Protein AF-A0A7W9NK66-F1 (afdb_monomer_lite)

Structure (mmCIF, N/CA/C/O backbone):
data_AF-A0A7W9NK66-F1
#
_entry.id   AF-A0A7W9NK66-F1
#
loop_
_atom_site.group_PDB
_atom_site.id
_atom_site.type_symbol
_atom_site.label_atom_id
_atom_site.label_alt_id
_atom_site.label_comp_id
_atom_site.label_asym_id
_atom_site.label_entity_id
_atom_site.label_seq_id
_atom_site.pdbx_PDB_ins_code
_atom_site.Cartn_x
_atom_site.Cartn_y
_atom_site.Cartn_z
_atom_site.occupancy
_atom_site.B_iso_or_equiv
_atom_site.auth_seq_id
_atom_site.auth_comp_id
_atom_site.auth_asym_id
_atom_site.auth_atom_id
_atom_site.pdbx_PDB_model_num
ATOM 1 N N . MET A 1 1 ? -3.974 5.505 16.606 1.00 82.12 1 MET A N 1
ATOM 2 C CA . MET A 1 1 ? -3.109 5.622 15.411 1.00 82.12 1 MET A CA 1
ATOM 3 C C . MET A 1 1 ? -3.940 5.256 14.192 1.00 82.12 1 MET A C 1
ATOM 5 O O . MET A 1 1 ? -4.791 4.386 14.335 1.00 82.12 1 MET A O 1
ATOM 9 N N . LYS A 1 2 ? -3.755 5.939 13.054 1.00 92.19 2 LYS A N 1
ATOM 10 C CA . LYS A 1 2 ? -4.677 5.889 11.899 1.00 92.19 2 LYS A CA 1
ATOM 11 C C . LYS A 1 2 ? -4.854 4.488 11.292 1.00 92.19 2 LYS A C 1
ATOM 13 O O . LYS A 1 2 ? -5.899 4.194 10.736 1.00 92.19 2 LYS A O 1
ATOM 18 N N . LEU A 1 3 ? -3.850 3.628 11.439 1.00 97.00 3 LEU A N 1
ATOM 19 C CA . LEU A 1 3 ? -3.806 2.261 10.923 1.00 97.00 3 LEU A CA 1
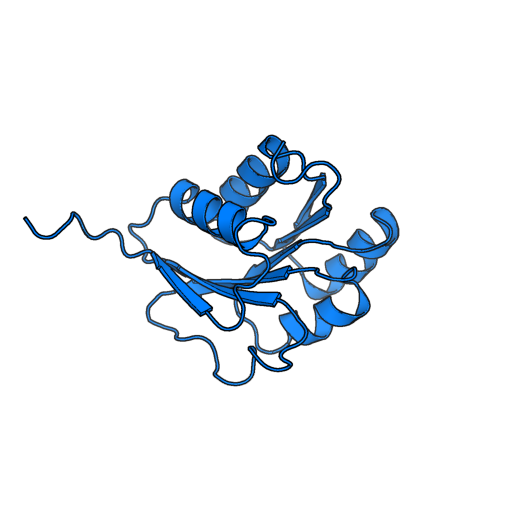ATOM 20 C C . LEU A 1 3 ? -3.586 1.233 12.045 1.00 97.00 3 LEU A C 1
ATOM 22 O O . LEU A 1 3 ? -2.968 0.192 11.832 1.00 97.00 3 LEU A O 1
ATOM 26 N N . ALA A 1 4 ? -4.037 1.530 13.268 1.00 95.94 4 ALA A N 1
ATOM 27 C CA . ALA A 1 4 ? -3.836 0.643 14.411 1.00 95.94 4 ALA A CA 1
ATOM 28 C C . ALA A 1 4 ? -4.381 -0.769 14.129 1.00 95.94 4 ALA A C 1
ATOM 30 O O . ALA A 1 4 ? -5.561 -0.943 13.840 1.00 95.94 4 ALA A O 1
ATOM 31 N N . GLY A 1 5 ? -3.506 -1.774 14.222 1.00 93.94 5 GLY A N 1
ATOM 32 C CA . GLY A 1 5 ? -3.863 -3.180 14.001 1.00 93.94 5 GLY A CA 1
ATOM 33 C C . GLY A 1 5 ? -3.934 -3.604 12.531 1.00 93.94 5 GLY A C 1
ATOM 34 O O . GLY A 1 5 ? -4.072 -4.796 12.268 1.00 93.94 5 GLY A O 1
ATOM 35 N N . LYS A 1 6 ? -3.783 -2.670 11.583 1.00 97.56 6 LYS A N 1
ATOM 36 C CA . LYS A 1 6 ? -3.734 -2.971 10.149 1.00 97.56 6 LYS A CA 1
ATOM 37 C C . LYS A 1 6 ? -2.418 -3.645 9.780 1.00 97.56 6 LYS A C 1
ATOM 39 O O . LYS A 1 6 ? -1.381 -3.430 10.412 1.00 97.56 6 LYS A O 1
ATOM 44 N N . THR A 1 7 ? -2.455 -4.451 8.733 1.00 98.31 7 THR A N 1
ATOM 45 C CA . THR A 1 7 ? -1.295 -5.171 8.198 1.00 98.31 7 THR A CA 1
ATOM 46 C C . THR A 1 7 ? -1.032 -4.740 6.765 1.00 98.31 7 THR A C 1
ATOM 48 O O . THR A 1 7 ? -1.973 -4.567 5.992 1.00 98.31 7 THR A O 1
ATOM 51 N N . ALA A 1 8 ? 0.237 -4.543 6.416 1.00 98.12 8 ALA A N 1
ATOM 52 C CA . ALA A 1 8 ? 0.627 -4.054 5.105 1.00 98.12 8 ALA A CA 1
ATOM 53 C C . ALA A 1 8 ? 1.787 -4.854 4.512 1.00 98.12 8 ALA A C 1
ATOM 55 O O . ALA A 1 8 ? 2.755 -5.162 5.214 1.00 98.12 8 ALA A O 1
ATOM 56 N N . LEU A 1 9 ? 1.707 -5.105 3.208 1.00 98.00 9 LEU A N 1
ATOM 57 C CA . LEU A 1 9 ? 2.828 -5.548 2.386 1.00 98.00 9 LEU A CA 1
ATOM 58 C C . LEU A 1 9 ? 3.215 -4.423 1.422 1.00 98.00 9 LEU A C 1
ATOM 60 O O . LEU A 1 9 ? 2.360 -3.876 0.727 1.00 98.00 9 LEU A O 1
ATOM 64 N N . VAL A 1 10 ? 4.494 -4.061 1.406 1.00 97.56 10 VAL A N 1
ATOM 65 C CA . VAL A 1 10 ? 5.043 -2.950 0.618 1.00 97.56 10 VAL A CA 1
ATOM 66 C C . VAL A 1 10 ? 6.117 -3.506 -0.314 1.00 97.56 10 VAL A C 1
ATOM 68 O O . VAL A 1 10 ? 7.194 -3.891 0.137 1.00 97.56 10 VAL A O 1
ATOM 71 N N . ALA A 1 11 ? 5.835 -3.557 -1.611 1.00 94.00 11 ALA A N 1
ATOM 72 C CA . ALA A 1 11 ? 6.818 -3.967 -2.605 1.00 94.00 11 ALA A CA 1
ATOM 73 C C . ALA A 1 11 ? 7.851 -2.862 -2.862 1.00 94.00 11 ALA A C 1
ATOM 75 O O . ALA A 1 11 ? 7.568 -1.666 -2.704 1.00 94.00 11 ALA A O 1
ATOM 76 N N . GLU A 1 12 ? 9.046 -3.271 -3.278 1.00 88.00 12 GLU A N 1
ATOM 77 C CA . GLU A 1 12 ? 10.151 -2.378 -3.585 1.00 88.00 12 GLU A CA 1
ATOM 78 C C . GLU A 1 12 ? 9.759 -1.355 -4.662 1.00 88.00 12 GLU A C 1
ATOM 80 O O . GLU A 1 12 ? 9.143 -1.650 -5.685 1.00 88.00 12 GLU A O 1
ATOM 85 N N . SER A 1 13 ? 10.107 -0.104 -4.390 1.00 81.50 13 SER A N 1
ATOM 86 C CA . SER A 1 13 ? 9.994 1.037 -5.289 1.00 81.50 13 SER A CA 1
ATOM 87 C C . SER A 1 13 ? 10.866 2.164 -4.736 1.00 81.50 13 SER A C 1
ATOM 89 O O . SER A 1 13 ? 11.288 2.116 -3.577 1.00 81.50 13 SER A O 1
ATOM 91 N N . GLY A 1 14 ? 11.059 3.236 -5.511 1.00 83.75 14 GLY A N 1
ATOM 92 C CA . GLY A 1 14 ? 11.765 4.434 -5.037 1.00 83.75 14 GLY A CA 1
ATOM 93 C C . GLY A 1 14 ? 11.163 5.076 -3.773 1.00 83.75 14 GLY A C 1
ATOM 94 O O . GLY A 1 14 ? 11.867 5.799 -3.076 1.00 83.75 14 GLY A O 1
ATOM 95 N N . SER A 1 15 ? 9.901 4.770 -3.439 1.00 90.81 15 SER A N 1
ATOM 96 C CA . SER A 1 15 ? 9.181 5.330 -2.284 1.00 90.81 15 SER A CA 1
ATOM 97 C C . SER A 1 15 ? 8.870 4.300 -1.189 1.00 90.81 15 SER A C 1
ATOM 99 O O . SER A 1 15 ? 8.342 4.661 -0.137 1.00 90.81 15 SER A O 1
ATOM 101 N N . ALA A 1 16 ? 9.212 3.021 -1.389 1.00 93.62 16 ALA A N 1
ATOM 102 C CA . ALA A 1 16 ? 8.815 1.924 -0.500 1.00 93.62 16 ALA A CA 1
ATOM 103 C C . ALA A 1 16 ? 9.288 2.113 0.950 1.00 93.62 16 ALA A C 1
ATOM 105 O O . ALA A 1 16 ? 8.532 1.868 1.889 1.00 93.62 16 ALA A O 1
ATOM 106 N N . ALA A 1 17 ? 10.520 2.589 1.154 1.00 96.19 17 ALA A N 1
ATOM 107 C CA . ALA A 1 17 ? 11.064 2.812 2.494 1.00 96.19 17 ALA A CA 1
ATOM 108 C C . ALA A 1 17 ? 10.303 3.908 3.265 1.00 96.19 17 ALA A C 1
ATOM 110 O O . ALA A 1 17 ? 10.015 3.740 4.457 1.00 96.19 17 ALA A O 1
ATOM 111 N N . ALA A 1 18 ? 9.942 5.001 2.585 1.00 97.25 18 ALA A N 1
ATOM 112 C CA . ALA A 1 18 ? 9.160 6.093 3.162 1.00 97.25 18 ALA A CA 1
ATOM 113 C C . ALA A 1 18 ? 7.738 5.622 3.491 1.00 97.25 18 ALA A C 1
ATOM 115 O O . ALA A 1 18 ? 7.298 5.742 4.636 1.00 97.25 18 ALA A O 1
ATOM 116 N N . VAL A 1 19 ? 7.075 4.960 2.534 1.00 98.12 19 VAL A N 1
ATOM 117 C CA . VAL A 1 19 ? 5.747 4.351 2.716 1.00 98.12 19 VAL A CA 1
ATOM 118 C C . VAL A 1 19 ? 5.746 3.410 3.919 1.00 98.12 19 VAL A C 1
ATOM 120 O O . VAL A 1 19 ? 4.955 3.580 4.845 1.00 98.12 19 VAL A O 1
ATOM 123 N N . ALA A 1 20 ? 6.674 2.453 3.974 1.00 98.25 20 ALA A N 1
ATOM 124 C CA . ALA A 1 20 ? 6.736 1.501 5.075 1.00 98.25 20 ALA A CA 1
ATOM 125 C C . ALA A 1 20 ? 6.977 2.189 6.428 1.00 98.25 20 ALA A C 1
ATOM 127 O O . ALA A 1 20 ? 6.416 1.776 7.444 1.00 98.25 20 ALA A O 1
ATOM 128 N N . THR A 1 21 ? 7.786 3.251 6.460 1.00 98.38 21 THR A N 1
ATOM 129 C CA . THR A 1 21 ? 8.036 4.037 7.677 1.00 98.38 21 THR A CA 1
ATOM 130 C C . THR A 1 21 ? 6.778 4.755 8.154 1.00 98.38 21 THR A C 1
ATOM 132 O O . THR A 1 21 ? 6.430 4.652 9.334 1.00 98.38 21 THR A O 1
ATOM 135 N N . VAL A 1 22 ? 6.075 5.447 7.256 1.00 98.56 22 VAL A N 1
ATOM 136 C CA . VAL A 1 22 ? 4.841 6.179 7.576 1.00 98.56 22 VAL A CA 1
ATOM 137 C C . VAL A 1 22 ? 3.739 5.223 8.030 1.00 98.56 22 VAL A C 1
ATOM 139 O O . VAL A 1 22 ? 3.142 5.444 9.084 1.00 98.56 22 VAL A O 1
ATOM 142 N N . LEU A 1 23 ? 3.526 4.107 7.326 1.00 98.50 23 LEU A N 1
ATOM 143 C CA . LEU A 1 23 ? 2.521 3.110 7.709 1.00 98.50 23 LEU A CA 1
ATOM 144 C C . LEU A 1 23 ? 2.812 2.505 9.097 1.00 98.50 23 LEU A C 1
ATOM 146 O O . LEU A 1 23 ? 1.899 2.386 9.919 1.00 98.50 23 LEU A O 1
ATOM 150 N N . ARG A 1 24 ? 4.081 2.196 9.411 1.00 98.38 24 ARG A N 1
ATOM 151 C CA . ARG A 1 24 ? 4.483 1.726 10.755 1.00 98.38 24 ARG A CA 1
ATOM 152 C C . ARG A 1 24 ? 4.218 2.774 11.831 1.00 98.38 24 ARG A C 1
ATOM 154 O O . ARG A 1 24 ? 3.651 2.447 12.872 1.00 98.38 24 ARG A O 1
ATOM 161 N N . ARG A 1 25 ? 4.583 4.039 11.586 1.00 98.19 25 ARG A N 1
ATOM 162 C CA . ARG A 1 25 ? 4.300 5.157 12.509 1.00 98.19 25 ARG A CA 1
ATOM 163 C C . ARG A 1 25 ? 2.800 5.354 12.724 1.00 98.19 25 ARG A C 1
ATOM 165 O O . ARG A 1 25 ? 2.376 5.648 13.838 1.00 98.19 25 ARG A O 1
ATOM 172 N N . ALA A 1 26 ? 1.997 5.116 11.690 1.00 98.12 26 ALA A N 1
ATOM 173 C CA . ALA A 1 26 ? 0.542 5.125 11.758 1.00 98.12 26 ALA A CA 1
ATOM 174 C C . ALA A 1 26 ? -0.060 3.872 12.428 1.00 98.12 26 ALA A C 1
ATOM 176 O O . ALA A 1 26 ? -1.283 3.784 12.543 1.00 98.12 26 ALA A O 1
ATOM 177 N N . GLY A 1 27 ? 0.756 2.941 12.932 1.00 98.00 27 GLY A N 1
ATOM 178 C CA . GLY A 1 27 ? 0.324 1.796 13.737 1.00 98.00 27 GLY A CA 1
ATOM 179 C C . GLY A 1 27 ? 0.093 0.497 12.964 1.00 98.00 27 GLY A C 1
ATOM 180 O O . GLY A 1 27 ? -0.392 -0.464 13.567 1.00 98.00 27 GLY A O 1
ATOM 181 N N . ALA A 1 28 ? 0.438 0.452 11.673 1.00 98.31 28 ALA A N 1
ATOM 182 C CA . ALA A 1 28 ? 0.362 -0.770 10.884 1.00 98.31 28 ALA A CA 1
ATOM 183 C C . ALA A 1 28 ? 1.560 -1.697 11.155 1.00 98.31 28 ALA A C 1
ATOM 185 O O . ALA A 1 28 ? 2.690 -1.257 11.384 1.00 98.31 28 ALA A O 1
ATOM 186 N N . ARG A 1 29 ? 1.332 -3.006 11.058 1.00 98.38 29 ARG A N 1
ATOM 187 C CA . ARG A 1 29 ? 2.391 -4.020 10.953 1.00 98.38 29 ARG A CA 1
ATOM 188 C C . ARG A 1 29 ? 2.786 -4.131 9.485 1.00 98.38 29 ARG A C 1
ATOM 190 O O . ARG A 1 29 ? 1.937 -4.455 8.665 1.00 98.38 29 ARG A O 1
ATOM 197 N N . VAL A 1 30 ? 4.045 -3.848 9.155 1.00 98.38 30 VAL A N 1
ATOM 198 C CA . VAL A 1 30 ? 4.476 -3.694 7.756 1.00 98.38 30 VAL A CA 1
ATOM 199 C C . VAL A 1 30 ? 5.642 -4.607 7.416 1.00 98.38 30 VAL A C 1
ATOM 201 O O . VAL A 1 30 ? 6.692 -4.537 8.066 1.00 98.38 30 VAL A O 1
ATOM 204 N N . GLU A 1 31 ? 5.477 -5.365 6.339 1.00 97.56 31 GLU A N 1
ATOM 205 C CA . GLU A 1 31 ? 6.529 -6.119 5.660 1.00 97.56 31 GLU A CA 1
ATOM 206 C C . GLU A 1 31 ? 6.888 -5.483 4.323 1.00 97.56 31 GLU A C 1
ATOM 208 O O . GLU A 1 31 ? 6.049 -4.875 3.661 1.00 97.56 31 GLU A O 1
ATOM 213 N N . THR A 1 32 ? 8.158 -5.606 3.952 1.00 96.69 32 THR A N 1
ATOM 214 C CA . THR A 1 32 ? 8.701 -5.108 2.688 1.00 96.69 32 THR A CA 1
ATOM 215 C C . THR A 1 32 ? 9.257 -6.269 1.882 1.00 96.69 32 THR A C 1
ATOM 217 O O . THR A 1 32 ? 9.856 -7.164 2.476 1.00 96.69 32 THR A O 1
ATOM 220 N N . THR A 1 33 ? 9.094 -6.238 0.564 1.00 95.25 33 THR A N 1
ATOM 221 C CA . THR A 1 33 ? 9.540 -7.308 -0.338 1.00 95.25 33 THR A CA 1
ATOM 222 C C . THR A 1 33 ? 10.067 -6.741 -1.654 1.00 95.25 33 THR A C 1
ATOM 224 O O . THR A 1 33 ? 9.594 -5.698 -2.097 1.00 95.25 33 THR A O 1
ATOM 227 N N . ASP A 1 34 ? 11.018 -7.420 -2.279 1.00 91.62 34 ASP A N 1
ATOM 228 C CA . ASP A 1 34 ? 11.441 -7.226 -3.672 1.00 91.62 34 ASP A CA 1
ATOM 229 C C . ASP A 1 34 ? 10.663 -8.134 -4.646 1.00 91.62 34 ASP A C 1
ATOM 231 O O . ASP A 1 34 ? 10.463 -7.771 -5.803 1.00 91.62 34 ASP A O 1
ATOM 23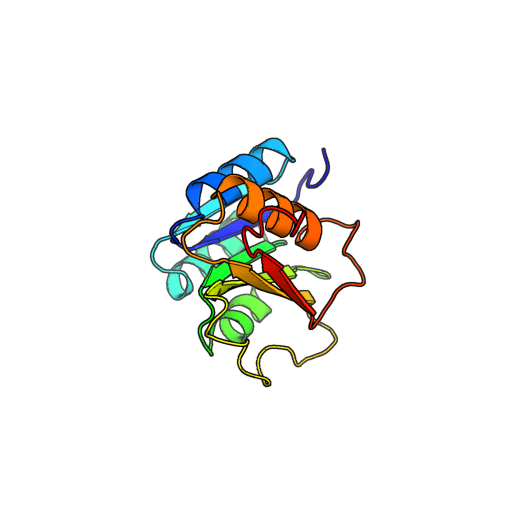5 N N . ASP A 1 35 ? 10.135 -9.261 -4.163 1.00 90.62 35 ASP A N 1
ATOM 236 C CA . ASP A 1 35 ? 9.247 -10.167 -4.897 1.00 90.62 35 ASP A CA 1
ATOM 237 C C . ASP A 1 35 ? 7.828 -10.132 -4.309 1.00 90.62 35 ASP A C 1
ATOM 239 O O . ASP A 1 35 ? 7.537 -10.708 -3.254 1.00 90.62 35 ASP A O 1
ATOM 243 N N . ILE A 1 36 ? 6.924 -9.406 -4.971 1.00 90.00 36 ILE A N 1
ATOM 244 C CA . ILE A 1 36 ? 5.544 -9.250 -4.498 1.00 90.00 36 ILE A CA 1
ATOM 245 C C . ILE A 1 36 ? 4.723 -10.532 -4.657 1.00 90.00 36 ILE A C 1
ATOM 247 O O . ILE A 1 36 ? 3.884 -10.819 -3.805 1.00 90.00 36 ILE A O 1
ATOM 251 N N . GLU A 1 37 ? 4.958 -11.312 -5.713 1.00 85.88 37 GLU A N 1
ATOM 252 C CA . GLU A 1 37 ? 4.141 -12.489 -6.015 1.00 85.88 37 GLU A CA 1
ATOM 253 C C . GLU A 1 37 ? 4.380 -13.589 -4.981 1.00 85.88 37 GLU A C 1
ATOM 255 O O . GLU A 1 37 ? 3.420 -14.140 -4.437 1.00 85.88 37 GLU A O 1
ATOM 260 N N . ALA A 1 38 ? 5.645 -13.847 -4.638 1.00 87.75 38 ALA A N 1
ATOM 261 C CA . ALA A 1 38 ? 5.991 -14.806 -3.592 1.00 87.75 38 ALA A CA 1
ATOM 262 C C . ALA A 1 38 ? 5.561 -14.321 -2.194 1.00 87.75 38 ALA A C 1
ATOM 264 O O . ALA A 1 38 ? 5.023 -15.090 -1.391 1.00 87.75 38 ALA A O 1
ATOM 265 N N . ALA A 1 39 ? 5.750 -13.031 -1.897 1.00 94.88 39 ALA A N 1
ATOM 266 C CA . ALA A 1 39 ? 5.552 -12.509 -0.547 1.00 94.88 39 ALA A CA 1
ATOM 267 C C . ALA A 1 39 ? 4.083 -12.382 -0.123 1.00 94.88 39 ALA A C 1
ATOM 269 O O . ALA A 1 39 ? 3.802 -12.413 1.076 1.00 94.88 39 ALA A O 1
ATOM 270 N N . LEU A 1 40 ? 3.137 -12.246 -1.059 1.00 95.50 40 LEU A N 1
ATOM 271 C CA . LEU A 1 40 ? 1.713 -12.086 -0.737 1.00 95.50 40 LEU A CA 1
ATOM 272 C C . LEU A 1 40 ? 1.181 -13.231 0.133 1.00 95.50 40 LEU A C 1
ATOM 274 O O . LEU A 1 40 ? 0.596 -12.984 1.191 1.00 95.50 40 LEU A O 1
ATOM 278 N N . ALA A 1 41 ? 1.424 -14.476 -0.279 1.00 95.62 41 ALA A N 1
ATOM 279 C CA . ALA A 1 41 ? 0.954 -15.651 0.447 1.00 95.62 41 ALA A CA 1
ATOM 280 C C . ALA A 1 41 ? 1.648 -15.799 1.811 1.00 95.62 41 ALA A C 1
ATOM 282 O O . ALA A 1 41 ? 0.996 -16.101 2.815 1.00 95.62 41 ALA A O 1
ATOM 283 N N . GLU A 1 42 ? 2.956 -15.548 1.872 1.00 96.62 42 GLU A N 1
ATOM 284 C CA . GLU A 1 42 ? 3.737 -15.670 3.105 1.00 96.62 42 GLU A CA 1
ATOM 285 C C . GLU A 1 42 ? 3.362 -14.611 4.144 1.00 96.62 42 GLU A C 1
ATOM 287 O O . GLU A 1 42 ? 3.143 -14.935 5.317 1.00 96.62 42 GLU A O 1
ATOM 292 N N . ALA A 1 43 ? 3.253 -13.351 3.718 1.00 97.19 43 ALA A N 1
ATOM 293 C CA . ALA A 1 43 ? 2.842 -12.246 4.573 1.00 97.19 43 ALA A CA 1
ATOM 294 C C . ALA A 1 43 ? 1.413 -12.472 5.076 1.00 97.19 43 ALA A C 1
ATOM 296 O O . ALA A 1 43 ? 1.144 -12.340 6.270 1.00 97.19 43 ALA A O 1
ATOM 297 N N . ALA A 1 44 ? 0.500 -12.900 4.198 1.00 96.88 44 ALA A N 1
ATOM 298 C CA . ALA A 1 44 ? -0.868 -13.220 4.583 1.00 96.88 44 ALA A CA 1
ATOM 299 C C . ALA A 1 44 ? -0.937 -14.368 5.595 1.00 96.88 44 ALA A C 1
ATOM 301 O O . ALA A 1 44 ? -1.678 -14.260 6.571 1.00 96.88 44 ALA A O 1
ATOM 302 N N . ALA A 1 45 ? -0.141 -15.428 5.432 1.00 96.56 45 ALA A N 1
ATOM 303 C CA . ALA A 1 45 ? -0.067 -16.517 6.405 1.00 96.56 45 ALA A CA 1
ATOM 304 C C . ALA A 1 45 ? 0.441 -16.031 7.774 1.00 96.56 45 ALA A C 1
ATOM 306 O O . ALA A 1 45 ? -0.090 -16.418 8.816 1.00 96.56 45 ALA A O 1
ATOM 307 N N . ARG A 1 46 ? 1.431 -15.134 7.784 1.00 96.69 46 ARG A N 1
ATOM 308 C CA . ARG A 1 46 ? 2.025 -14.575 9.010 1.00 96.69 46 ARG A CA 1
ATOM 309 C C . ARG A 1 46 ? 1.119 -13.571 9.716 1.00 96.69 46 ARG A C 1
ATOM 311 O O . ARG A 1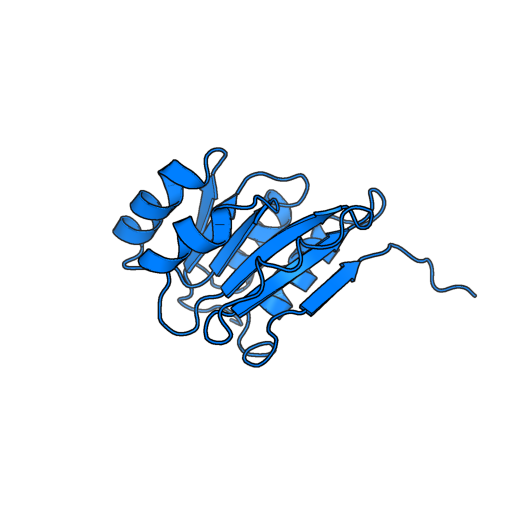 46 ? 1.131 -13.454 10.944 1.00 96.69 46 ARG A O 1
ATOM 318 N N . PHE A 1 47 ? 0.350 -12.822 8.939 1.00 97.62 47 PHE A N 1
ATOM 319 C CA . PHE A 1 47 ? -0.546 -11.786 9.428 1.00 97.62 47 PHE A CA 1
ATOM 320 C C . PHE A 1 47 ? -1.974 -12.269 9.660 1.00 97.62 47 PHE A C 1
ATOM 322 O O . PHE A 1 47 ? -2.705 -11.586 10.375 1.00 97.62 47 PHE A O 1
ATOM 329 N N . GLY A 1 48 ? -2.361 -13.427 9.122 1.00 96.44 48 GLY A N 1
ATOM 330 C CA . GLY A 1 48 ? -3.744 -13.906 9.094 1.00 96.44 48 GLY A CA 1
ATOM 331 C C . GLY A 1 48 ? -4.619 -13.117 8.111 1.00 96.44 48 GLY A C 1
ATOM 332 O O . GLY A 1 48 ? -5.775 -12.836 8.427 1.00 96.44 48 GLY A O 1
ATOM 333 N N . GLY A 1 49 ? -4.040 -12.667 6.995 1.00 96.62 49 GLY A N 1
ATOM 334 C CA . GLY A 1 49 ? -4.635 -11.765 6.001 1.00 96.62 49 GLY A CA 1
ATOM 335 C C . GLY A 1 49 ? -3.972 -10.383 5.951 1.00 96.62 49 GLY A C 1
ATOM 336 O O . GLY A 1 49 ? -3.309 -9.970 6.906 1.00 96.62 49 GLY A O 1
ATOM 337 N N . LEU A 1 50 ? -4.161 -9.680 4.835 1.00 97.56 50 LEU A N 1
ATOM 338 C CA . LEU A 1 50 ? -3.602 -8.356 4.549 1.00 97.56 50 LEU A CA 1
ATOM 339 C C . LEU A 1 50 ? -4.692 -7.283 4.541 1.00 97.56 50 LEU A C 1
ATOM 341 O O . LEU A 1 50 ? -5.775 -7.503 4.010 1.00 97.56 50 LEU A O 1
ATOM 345 N N . ASP A 1 51 ? -4.408 -6.105 5.095 1.00 96.56 51 ASP A N 1
ATOM 346 C CA . ASP A 1 51 ? -5.298 -4.943 4.966 1.00 96.56 51 ASP A CA 1
ATOM 347 C C . ASP A 1 51 ? -4.847 -3.999 3.847 1.00 96.56 51 ASP A C 1
ATOM 349 O O . ASP A 1 51 ? -5.672 -3.315 3.251 1.00 96.56 51 ASP A O 1
ATOM 353 N N . ILE A 1 52 ? -3.540 -3.919 3.593 1.00 97.12 52 ILE A N 1
ATOM 354 C CA . ILE A 1 52 ? -2.936 -2.965 2.662 1.00 97.12 52 ILE A CA 1
ATOM 355 C C . ILE A 1 52 ? -1.895 -3.696 1.811 1.00 97.12 52 ILE A C 1
ATOM 357 O O . ILE A 1 52 ? -1.019 -4.384 2.336 1.00 97.12 52 ILE A O 1
ATOM 361 N N . VAL A 1 53 ? -1.945 -3.503 0.498 1.00 96.25 53 VAL A N 1
ATOM 362 C CA . VAL A 1 53 ? -0.876 -3.894 -0.426 1.00 96.25 53 VAL A CA 1
ATOM 363 C C . VAL A 1 53 ? -0.450 -2.656 -1.197 1.00 96.25 53 VAL A C 1
ATOM 365 O O . VAL A 1 53 ? -1.253 -2.079 -1.922 1.00 96.25 53 VAL A O 1
ATOM 368 N N . PHE A 1 54 ? 0.805 -2.244 -1.041 1.00 96.00 54 PHE A N 1
ATOM 369 C CA . PHE A 1 54 ? 1.418 -1.190 -1.844 1.00 96.00 54 PHE A CA 1
ATOM 370 C C . PHE A 1 54 ? 2.415 -1.816 -2.809 1.00 96.00 54 PHE A C 1
ATOM 372 O O . PHE A 1 54 ? 3.336 -2.504 -2.368 1.00 96.00 54 PHE A O 1
ATOM 379 N N . ALA A 1 55 ? 2.248 -1.593 -4.110 1.00 92.25 55 ALA A N 1
ATOM 380 C CA . ALA A 1 55 ? 3.103 -2.223 -5.107 1.00 92.25 55 ALA A CA 1
ATOM 381 C C . ALA A 1 55 ? 3.153 -1.444 -6.428 1.00 92.25 55 ALA A C 1
ATOM 383 O O . ALA A 1 55 ? 2.215 -0.711 -6.740 1.00 92.25 55 ALA A O 1
ATOM 384 N N . PRO A 1 56 ? 4.206 -1.621 -7.243 1.00 86.62 56 PRO A N 1
ATOM 385 C CA . PRO A 1 56 ? 4.222 -1.118 -8.608 1.00 86.62 56 PRO A CA 1
ATOM 386 C C . PRO A 1 56 ? 3.008 -1.597 -9.424 1.00 86.62 56 PRO A C 1
ATOM 388 O O . PRO A 1 56 ? 2.524 -2.721 -9.245 1.00 86.62 56 PRO A O 1
ATOM 391 N N . ALA A 1 57 ? 2.523 -0.758 -10.345 1.00 74.50 57 ALA A N 1
ATOM 392 C CA . ALA A 1 57 ? 1.466 -1.132 -11.286 1.00 74.50 57 ALA A CA 1
ATOM 393 C C . ALA A 1 57 ? 1.942 -2.217 -12.262 1.00 74.50 57 ALA A C 1
ATOM 395 O O . ALA A 1 57 ? 2.536 -1.943 -13.307 1.00 74.50 57 ALA A O 1
ATOM 396 N N . HIS A 1 58 ? 1.614 -3.464 -11.942 1.00 73.31 58 HIS A N 1
ATOM 397 C CA . HIS A 1 58 ? 1.685 -4.589 -12.864 1.00 73.31 58 HIS A CA 1
ATOM 398 C C . HIS A 1 58 ? 0.284 -5.162 -13.078 1.00 73.31 58 HIS A C 1
ATOM 400 O O . HIS A 1 58 ? -0.549 -5.155 -12.172 1.00 73.31 58 HIS A O 1
ATOM 406 N N . ALA A 1 59 ? 0.021 -5.676 -14.282 1.00 60.28 59 ALA A N 1
ATOM 407 C CA . ALA A 1 59 ? -1.306 -6.146 -14.692 1.00 60.28 59 ALA A CA 1
ATOM 408 C C . ALA A 1 59 ? -1.880 -7.281 -13.816 1.00 60.28 59 ALA A C 1
ATOM 410 O O . ALA A 1 59 ? -3.083 -7.518 -13.846 1.00 60.28 59 ALA A O 1
ATOM 411 N N . HIS A 1 60 ? -1.050 -7.972 -13.028 1.00 75.5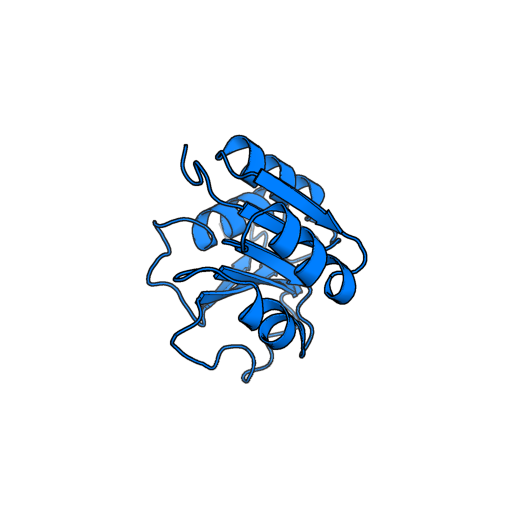0 60 HIS A N 1
ATOM 412 C CA . HIS A 1 60 ? -1.464 -9.143 -12.251 1.00 75.50 60 HIS A CA 1
ATOM 413 C C . HIS A 1 60 ? -1.471 -8.924 -10.730 1.00 75.50 60 HIS A C 1
ATOM 415 O O . HIS A 1 60 ? -2.051 -9.741 -10.017 1.00 75.50 60 HIS A O 1
ATOM 421 N N . THR A 1 61 ? -0.914 -7.818 -10.214 1.00 82.94 61 THR A N 1
ATOM 422 C CA . THR A 1 61 ? -0.755 -7.599 -8.762 1.00 82.94 61 THR A CA 1
ATOM 423 C C . THR A 1 61 ? -2.088 -7.612 -8.016 1.00 82.94 61 THR A C 1
ATOM 425 O O . THR A 1 61 ? -2.202 -8.217 -6.955 1.00 82.94 61 THR A O 1
ATOM 428 N N . VAL A 1 62 ? -3.117 -6.973 -8.581 1.00 84.50 62 VAL A N 1
ATOM 429 C CA . VAL A 1 62 ? -4.455 -6.907 -7.971 1.00 84.50 62 VAL A CA 1
ATOM 430 C C . VAL A 1 62 ? -5.053 -8.308 -7.835 1.00 84.50 62 VAL A C 1
ATOM 432 O O . VAL A 1 62 ? -5.494 -8.694 -6.755 1.00 84.50 62 VAL A O 1
ATOM 435 N N . HIS A 1 63 ? -5.009 -9.097 -8.910 1.00 84.75 63 HIS A N 1
ATOM 436 C CA . HIS A 1 63 ? -5.521 -10.466 -8.912 1.00 84.75 63 HIS A CA 1
ATOM 437 C C . HIS A 1 63 ? -4.742 -11.392 -7.976 1.00 84.75 63 HIS A C 1
ATOM 439 O O . HIS A 1 63 ? -5.357 -12.224 -7.315 1.00 84.75 63 HIS A O 1
ATOM 445 N N . ALA A 1 64 ? -3.421 -11.231 -7.889 1.00 88.88 64 ALA A N 1
ATOM 446 C CA . ALA A 1 64 ? -2.590 -12.000 -6.969 1.00 88.88 64 ALA A CA 1
ATOM 447 C C . ALA A 1 64 ? -2.866 -11.640 -5.501 1.00 88.88 64 ALA A C 1
ATOM 449 O O . ALA A 1 64 ? -2.863 -12.516 -4.644 1.00 88.88 64 ALA A O 1
ATOM 450 N N . ALA A 1 65 ? -3.135 -10.367 -5.196 1.00 90.81 65 ALA A N 1
ATOM 451 C CA . ALA A 1 65 ? -3.398 -9.917 -3.831 1.00 90.81 65 ALA A CA 1
ATOM 452 C C . ALA A 1 65 ? -4.789 -10.316 -3.317 1.00 90.81 65 ALA A C 1
ATOM 454 O O . ALA A 1 65 ? -4.958 -10.562 -2.123 1.00 90.81 65 ALA A O 1
ATOM 455 N N . LEU A 1 66 ? -5.778 -10.396 -4.210 1.00 89.56 66 LEU A N 1
ATOM 456 C CA . LEU A 1 66 ? -7.187 -10.624 -3.883 1.00 89.56 66 LEU A CA 1
ATOM 457 C C . LEU A 1 66 ? -7.462 -11.765 -2.883 1.00 89.56 66 LEU A C 1
ATOM 459 O O . LEU A 1 66 ? -8.166 -11.517 -1.906 1.00 89.56 66 LEU A O 1
ATOM 463 N N . PRO A 1 67 ? -6.912 -12.984 -3.049 1.00 92.62 67 PRO A N 1
ATOM 464 C CA . PRO A 1 67 ? -7.170 -14.101 -2.132 1.00 92.62 67 PRO A CA 1
ATOM 465 C C . PRO A 1 67 ? -6.621 -13.893 -0.715 1.00 92.62 67 PRO A C 1
ATOM 467 O O . PRO A 1 67 ? -6.942 -14.655 0.195 1.00 92.62 67 PRO A O 1
ATOM 470 N N . HIS A 1 68 ? -5.747 -12.905 -0.541 1.00 95.12 68 HIS A N 1
ATOM 471 C CA . HIS A 1 68 ? -4.986 -12.666 0.680 1.00 95.12 68 HIS A CA 1
ATOM 472 C C . HIS A 1 68 ? -5.471 -11.440 1.457 1.00 95.12 68 HIS A C 1
ATOM 474 O O . HIS A 1 68 ? -5.052 -11.231 2.600 1.00 95.12 68 HIS A O 1
ATOM 480 N N . LEU A 1 69 ? -6.341 -10.630 0.853 1.00 94.00 69 LEU A N 1
ATOM 481 C CA . LEU A 1 69 ? -6.888 -9.433 1.471 1.00 94.00 69 LEU A CA 1
ATOM 482 C C . LEU A 1 69 ? -8.025 -9.779 2.431 1.00 94.00 69 LEU A C 1
ATOM 484 O O . LEU A 1 69 ? -8.854 -10.649 2.175 1.00 94.00 69 LEU A O 1
ATOM 488 N N . ARG A 1 70 ? -8.063 -9.057 3.547 1.00 93.62 70 ARG A N 1
ATOM 489 C CA . ARG A 1 70 ? -9.229 -8.998 4.425 1.00 93.62 70 ARG A CA 1
ATOM 490 C C . ARG A 1 70 ? -10.344 -8.200 3.764 1.00 93.62 70 ARG A C 1
ATOM 492 O O . ARG A 1 70 ? -10.100 -7.388 2.869 1.00 93.62 70 ARG A O 1
ATOM 499 N N . ASP A 1 71 ? -11.550 -8.356 4.297 1.00 87.44 71 ASP A N 1
ATOM 500 C CA . ASP A 1 71 ? -12.668 -7.473 3.982 1.00 87.44 71 ASP A CA 1
ATOM 501 C C . ASP A 1 71 ? -12.247 -6.004 4.138 1.00 87.44 71 ASP A C 1
ATOM 503 O O . ASP A 1 71 ? -11.633 -5.613 5.136 1.00 87.44 71 ASP A O 1
ATOM 507 N N . ASN A 1 72 ? -12.587 -5.186 3.140 1.00 83.81 72 ASN A N 1
ATOM 508 C CA . ASN A 1 72 ? -12.200 -3.774 3.026 1.00 83.81 72 ASN A CA 1
ATOM 509 C C . ASN A 1 72 ? -10.692 -3.506 2.872 1.00 83.81 72 ASN A C 1
ATOM 511 O O . ASN A 1 72 ? -10.252 -2.365 3.062 1.00 83.81 72 ASN A O 1
ATOM 515 N N . GLY A 1 73 ? -9.907 -4.529 2.527 1.00 90.94 73 GLY A N 1
ATOM 516 C CA . GLY A 1 73 ? -8.508 -4.369 2.165 1.00 90.94 73 GLY A CA 1
ATOM 517 C C . GLY A 1 73 ? -8.325 -3.444 0.958 1.00 90.94 73 GLY A C 1
ATOM 518 O O . GLY A 1 73 ? -9.200 -3.341 0.093 1.00 90.94 73 GLY A O 1
ATOM 519 N N . ALA A 1 74 ? -7.182 -2.764 0.912 1.00 92.62 74 ALA A N 1
ATOM 520 C CA . ALA A 1 74 ? -6.834 -1.819 -0.139 1.00 92.62 74 ALA A CA 1
ATOM 521 C C . ALA A 1 74 ? -5.580 -2.264 -0.899 1.00 92.62 74 ALA A C 1
ATOM 523 O O . ALA A 1 74 ? -4.567 -2.625 -0.296 1.00 92.62 74 ALA A O 1
ATOM 524 N N . VAL A 1 75 ? -5.635 -2.176 -2.227 1.00 92.88 75 VAL A N 1
ATOM 525 C CA . VAL A 1 75 ? -4.463 -2.268 -3.101 1.00 92.88 75 VAL A CA 1
ATOM 526 C C . VAL A 1 75 ? -4.160 -0.869 -3.616 1.00 92.88 75 VAL A C 1
ATOM 528 O O . VAL A 1 75 ? -4.982 -0.245 -4.283 1.00 92.88 75 VAL A O 1
ATOM 531 N N . ILE A 1 76 ? -2.977 -0.363 -3.296 1.00 93.69 76 ILE A N 1
ATOM 532 C CA . ILE A 1 76 ? -2.506 0.949 -3.728 1.00 93.69 76 ILE A CA 1
ATOM 533 C C . ILE A 1 76 ? -1.365 0.707 -4.699 1.00 93.69 76 ILE A C 1
ATOM 535 O O . ILE A 1 76 ? -0.257 0.323 -4.322 1.00 93.69 76 ILE A O 1
ATOM 539 N N . LEU A 1 77 ? -1.676 0.883 -5.972 1.00 90.75 77 LEU A N 1
ATOM 540 C CA . LEU A 1 77 ? -0.720 0.716 -7.044 1.00 90.75 77 LEU A CA 1
ATOM 541 C C . LEU A 1 77 ? 0.103 2.005 -7.193 1.00 90.75 77 LEU A C 1
ATOM 543 O O . LEU A 1 77 ? -0.419 3.106 -7.026 1.00 90.75 77 LEU A O 1
ATOM 547 N N . TYR A 1 78 ? 1.385 1.871 -7.512 1.00 88.69 78 TYR A N 1
ATOM 548 C CA . TYR A 1 78 ? 2.301 2.992 -7.703 1.00 88.69 78 TYR A CA 1
ATOM 549 C C . TYR A 1 78 ? 2.921 2.966 -9.095 1.00 88.69 78 TYR A C 1
ATOM 551 O O . TYR A 1 78 ? 3.352 1.918 -9.581 1.00 88.69 78 TYR A O 1
ATOM 559 N N . GLY A 1 79 ? 3.016 4.128 -9.730 1.00 83.19 79 GLY A N 1
ATOM 560 C CA . GLY A 1 79 ? 3.751 4.262 -10.977 1.00 83.19 79 GLY A CA 1
ATOM 561 C C . GLY A 1 79 ? 4.060 5.705 -11.336 1.00 83.19 79 GLY A C 1
ATOM 562 O O . GLY A 1 79 ? 3.971 6.615 -10.516 1.00 83.19 79 GLY A O 1
ATOM 563 N N . ARG A 1 80 ? 4.492 5.915 -12.578 1.00 69.25 80 ARG A N 1
ATOM 564 C CA . ARG A 1 80 ? 4.861 7.246 -13.072 1.00 69.25 80 ARG A CA 1
ATOM 565 C C . ARG A 1 80 ? 3.647 7.953 -13.658 1.00 69.25 80 ARG A C 1
ATOM 567 O O . ARG A 1 80 ? 2.870 7.317 -14.358 1.00 69.25 80 ARG A O 1
ATOM 574 N N . ALA A 1 81 ? 3.565 9.272 -13.484 1.00 57.38 81 ALA A N 1
ATOM 575 C CA . ALA A 1 81 ? 2.494 10.115 -14.040 1.00 57.38 81 ALA A CA 1
ATOM 576 C C . ALA A 1 81 ? 2.299 9.984 -15.565 1.00 57.38 81 ALA A C 1
ATOM 578 O O . ALA A 1 81 ? 1.206 10.193 -16.076 1.00 57.38 81 ALA A O 1
ATOM 579 N N . SER A 1 82 ? 3.337 9.592 -16.311 1.00 53.50 82 SER A N 1
ATOM 580 C CA . SER A 1 82 ? 3.246 9.343 -17.757 1.00 53.50 82 SER A CA 1
ATOM 581 C C . SER A 1 82 ? 2.599 8.000 -18.129 1.00 53.50 82 SER A C 1
ATOM 583 O O . SER A 1 82 ? 2.402 7.728 -19.310 1.00 53.50 82 SER A O 1
ATOM 585 N N . ALA A 1 83 ? 2.332 7.134 -17.151 1.00 59.91 83 ALA A N 1
ATOM 586 C CA . ALA A 1 83 ? 1.741 5.815 -17.321 1.00 59.91 83 ALA A CA 1
ATOM 587 C C . ALA A 1 83 ? 0.416 5.770 -16.550 1.00 59.91 83 ALA A C 1
ATOM 589 O O . ALA A 1 83 ? 0.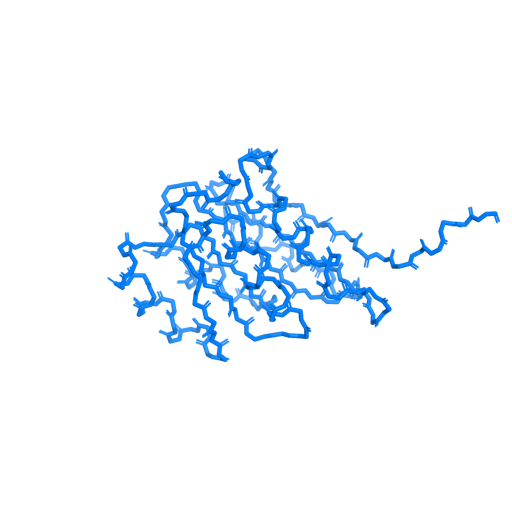375 5.337 -15.398 1.00 59.91 83 ALA A O 1
ATOM 590 N N . HIS A 1 84 ? -0.651 6.246 -17.201 1.00 57.22 84 HIS A N 1
ATOM 591 C CA . HIS A 1 84 ? -2.022 6.144 -16.695 1.00 57.22 84 HIS A CA 1
ATOM 592 C C . HIS A 1 84 ? -2.323 4.685 -16.303 1.00 57.22 84 HIS A C 1
ATOM 594 O O . HIS A 1 84 ? -1.855 3.770 -17.001 1.00 57.22 84 HIS A O 1
ATOM 600 N N . PRO A 1 85 ? -3.067 4.432 -15.210 1.00 61.38 85 PRO A N 1
AT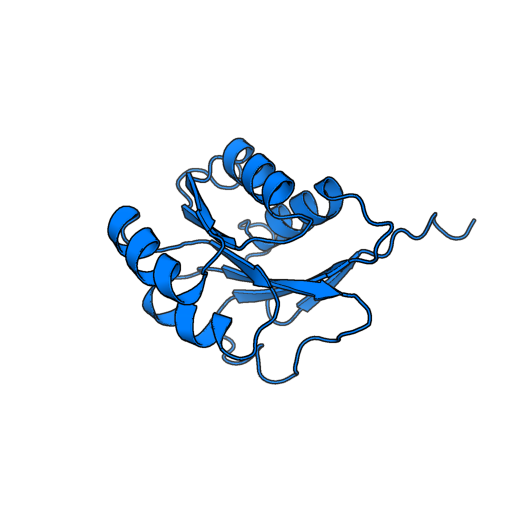OM 601 C CA . PRO A 1 85 ? -3.392 3.081 -14.795 1.00 61.38 85 PRO A CA 1
ATOM 602 C C . PRO A 1 85 ? -4.069 2.341 -15.954 1.00 61.38 85 PRO A C 1
ATOM 604 O O . PRO A 1 85 ? -4.933 2.902 -16.636 1.00 61.38 85 PRO A O 1
ATOM 607 N N . PRO A 1 86 ? -3.693 1.079 -16.218 1.00 59.97 86 PRO A N 1
ATOM 608 C CA . PRO A 1 86 ? -4.393 0.290 -17.214 1.00 59.97 86 PRO A CA 1
ATOM 609 C C . PRO A 1 86 ? -5.856 0.183 -16.777 1.00 59.97 86 PRO A C 1
ATOM 611 O O . PRO A 1 86 ? -6.164 -0.287 -15.682 1.00 59.97 86 PRO A O 1
ATOM 614 N N . THR A 1 87 ? -6.758 0.630 -17.648 1.00 58.03 87 THR A N 1
ATOM 615 C CA . THR A 1 87 ? -8.180 0.905 -17.376 1.00 58.03 87 THR A CA 1
ATOM 616 C C . THR A 1 87 ? -8.974 -0.320 -16.887 1.00 58.03 87 THR A C 1
ATOM 618 O O . THR A 1 87 ? -10.120 -0.184 -16.477 1.00 58.03 87 THR A O 1
ATOM 621 N N . GLY A 1 88 ? -8.372 -1.517 -16.912 1.00 59.88 88 GLY A N 1
ATOM 622 C CA . GLY A 1 88 ? -8.946 -2.777 -16.433 1.00 59.88 88 GLY A CA 1
ATOM 623 C C . GLY A 1 88 ? -8.533 -3.218 -15.021 1.00 59.88 88 GLY A C 1
ATOM 624 O O . GLY A 1 88 ? -9.113 -4.174 -14.525 1.00 59.88 88 GLY A O 1
ATOM 625 N N . LEU A 1 89 ? -7.571 -2.561 -14.356 1.00 58.66 89 LEU A N 1
ATOM 626 C CA . LEU A 1 89 ? -7.139 -2.939 -12.992 1.00 58.66 89 LEU A CA 1
ATOM 627 C C . LEU A 1 89 ? -8.059 -2.422 -11.872 1.00 58.66 89 LEU A C 1
ATOM 629 O O . LEU A 1 89 ? -7.871 -2.782 -10.712 1.00 58.66 89 LEU A O 1
ATOM 633 N N . LEU A 1 90 ? -9.028 -1.568 -12.205 1.00 58.53 90 LEU A N 1
ATOM 634 C CA . LEU A 1 90 ? -9.927 -0.912 -11.245 1.00 58.53 90 LEU A CA 1
ATOM 635 C C . LEU A 1 90 ? -11.261 -1.654 -11.059 1.00 58.53 90 LEU A C 1
ATOM 637 O O . LEU A 1 90 ? -12.090 -1.255 -10.240 1.00 58.53 90 LEU A O 1
ATOM 641 N N . GLU A 1 91 ? -11.453 -2.743 -11.802 1.00 54.88 91 GLU A N 1
ATOM 642 C CA . GLU A 1 91 ? -12.600 -3.636 -11.701 1.00 54.88 91 GLU A CA 1
ATOM 643 C C . GLU A 1 91 ? -12.127 -4.970 -11.101 1.00 54.88 91 GLU A C 1
ATOM 645 O O . GLU A 1 91 ? -11.182 -5.567 -11.620 1.00 54.88 91 GLU A O 1
ATOM 650 N N . PRO A 1 92 ? -12.743 -5.459 -10.006 1.00 55.56 92 PRO A N 1
ATOM 651 C CA . PRO A 1 92 ? -14.127 -5.186 -9.614 1.00 55.56 92 PRO A CA 1
ATOM 652 C C . PRO A 1 92 ? -14.341 -4.125 -8.510 1.00 55.56 92 PRO A C 1
ATOM 654 O O . PRO A 1 92 ? -13.578 -4.005 -7.551 1.00 55.56 92 PRO A O 1
ATOM 657 N N . ARG A 1 93 ? -15.493 -3.436 -8.593 1.00 55.41 93 ARG A N 1
ATOM 658 C CA . ARG A 1 93 ? -15.989 -2.368 -7.683 1.00 55.41 93 ARG A CA 1
ATOM 659 C C . ARG A 1 93 ? -16.133 -2.701 -6.183 1.00 55.41 93 ARG A C 1
ATOM 661 O O . ARG A 1 93 ? -16.595 -1.860 -5.421 1.00 55.41 93 ARG A O 1
ATOM 668 N N . TRP A 1 94 ? -15.830 -3.929 -5.766 1.00 60.09 94 TRP A N 1
ATOM 669 C CA . TRP A 1 94 ? -15.860 -4.351 -4.357 1.00 60.09 94 TRP A CA 1
ATOM 670 C C . TRP A 1 94 ? -14.470 -4.374 -3.708 1.00 60.09 94 TRP A C 1
ATOM 672 O O . TRP A 1 94 ? -14.360 -4.625 -2.510 1.00 60.09 94 TRP A O 1
ATOM 682 N N . LEU A 1 95 ? -13.416 -4.106 -4.484 1.00 71.44 95 LEU A N 1
ATOM 683 C CA . LEU A 1 95 ? -12.039 -4.049 -4.016 1.00 71.44 95 LEU A CA 1
ATOM 684 C C . LEU A 1 95 ? -11.497 -2.621 -4.087 1.00 71.44 95 LEU A C 1
ATOM 686 O O . LEU A 1 95 ? -11.420 -2.059 -5.173 1.00 71.44 95 LEU A O 1
ATOM 690 N N . ARG A 1 96 ? -11.022 -2.059 -2.971 1.00 84.31 96 ARG A N 1
ATOM 691 C CA . ARG A 1 96 ? -10.428 -0.711 -2.949 1.00 84.31 96 ARG A CA 1
ATOM 692 C C . ARG A 1 96 ? -9.075 -0.700 -3.663 1.00 84.31 96 ARG A C 1
ATOM 694 O O . ARG A 1 96 ? -8.031 -0.851 -3.033 1.00 84.31 96 ARG A O 1
ATOM 701 N N . VAL A 1 97 ? -9.104 -0.527 -4.980 1.00 84.62 97 VAL A N 1
ATOM 702 C CA . VAL A 1 97 ? -7.915 -0.317 -5.809 1.00 84.62 97 VAL A CA 1
ATOM 703 C C . VAL A 1 97 ? -7.810 1.158 -6.149 1.00 84.62 97 VAL A C 1
ATOM 705 O O . VAL A 1 97 ? -8.729 1.716 -6.745 1.00 84.62 97 VAL A O 1
ATOM 708 N N . ASN A 1 98 ? -6.697 1.778 -5.774 1.00 87.38 98 ASN A N 1
ATOM 709 C CA . ASN A 1 98 ? -6.373 3.157 -6.132 1.00 87.38 98 ASN A CA 1
ATOM 710 C C . ASN A 1 98 ? -4.950 3.227 -6.679 1.00 87.38 98 ASN A C 1
ATOM 712 O O . ASN A 1 98 ? -4.127 2.342 -6.419 1.00 87.38 98 ASN A O 1
ATOM 716 N N . TYR A 1 99 ? -4.659 4.286 -7.422 1.00 87.81 99 TYR A N 1
ATOM 717 C CA . TYR A 1 99 ? -3.361 4.503 -8.038 1.00 87.81 99 TYR A CA 1
ATOM 718 C C . TYR A 1 99 ? -2.726 5.791 -7.530 1.00 87.81 99 TYR A C 1
ATOM 720 O O . TYR A 1 99 ? -3.393 6.815 -7.440 1.00 87.81 99 TYR A O 1
ATOM 728 N N . VAL A 1 100 ? -1.439 5.744 -7.201 1.00 89.00 100 VAL A N 1
ATOM 729 C CA . VAL A 1 100 ? -0.629 6.929 -6.920 1.00 89.00 100 VAL A CA 1
ATOM 730 C C . VAL A 1 100 ? 0.374 7.076 -8.048 1.00 89.00 100 VAL A C 1
ATOM 732 O O . VAL A 1 100 ? 1.213 6.193 -8.261 1.00 89.00 100 VAL A O 1
ATOM 735 N N . THR A 1 101 ? 0.312 8.202 -8.750 1.00 87.94 101 THR A N 1
ATOM 736 C CA . THR A 1 101 ? 1.352 8.589 -9.696 1.00 87.94 101 THR A CA 1
ATOM 737 C C . THR A 1 101 ? 2.214 9.686 -9.127 1.00 87.94 101 THR A C 1
ATOM 739 O O . THR A 1 101 ? 1.717 10.618 -8.509 1.00 87.94 101 THR A O 1
ATOM 742 N N . ALA A 1 102 ? 3.520 9.567 -9.337 1.00 85.75 102 ALA A N 1
ATOM 743 C CA . ALA A 1 102 ? 4.476 10.588 -8.945 1.00 85.75 102 ALA A CA 1
ATOM 744 C C . ALA A 1 102 ? 5.468 10.866 -10.076 1.00 85.75 102 ALA A C 1
ATOM 746 O O . ALA A 1 102 ? 5.830 9.966 -10.851 1.00 85.75 102 ALA A O 1
ATOM 747 N N . ASP A 1 103 ? 5.906 12.116 -10.178 1.00 84.25 103 ASP A N 1
ATOM 748 C CA . ASP A 1 103 ? 7.052 12.488 -11.003 1.00 84.25 103 ASP A CA 1
ATOM 749 C C . ASP A 1 103 ? 8.380 12.311 -10.241 1.00 84.25 103 ASP A C 1
ATOM 751 O O . ASP A 1 103 ? 8.417 12.032 -9.044 1.00 84.25 103 ASP A O 1
ATOM 755 N N . ALA A 1 104 ? 9.505 12.463 -10.944 1.00 80.81 104 ALA A N 1
ATOM 756 C CA . ALA A 1 104 ? 10.831 12.297 -10.344 1.00 80.81 104 ALA A CA 1
ATOM 757 C C . ALA A 1 104 ? 11.200 13.395 -9.326 1.00 80.81 104 ALA A C 1
ATOM 759 O O . ALA A 1 104 ? 12.172 13.224 -8.593 1.00 80.81 104 ALA A O 1
ATOM 760 N N . SER A 1 105 ? 10.471 14.516 -9.299 1.00 84.50 105 SER A N 1
ATOM 761 C CA . SER A 1 105 ? 10.675 15.603 -8.332 1.00 84.50 105 SER A CA 1
ATOM 762 C C . SER A 1 105 ? 9.869 15.434 -7.047 1.00 84.50 105 SER A C 1
ATOM 764 O O . SER A 1 105 ? 10.160 16.116 -6.067 1.00 84.50 105 SER A O 1
ATOM 766 N N . THR A 1 106 ? 8.888 14.531 -7.029 1.00 88.56 106 THR A N 1
ATOM 767 C CA . THR A 1 106 ? 8.017 14.304 -5.875 1.00 88.56 106 THR A CA 1
ATOM 768 C C . THR A 1 106 ? 8.805 13.647 -4.732 1.00 88.56 106 THR A C 1
ATOM 770 O O . THR A 1 106 ? 9.366 12.562 -4.922 1.00 88.56 106 THR A O 1
ATOM 773 N N . PRO A 1 107 ? 8.856 14.253 -3.530 1.00 91.50 107 PRO A N 1
ATOM 774 C CA . PRO A 1 107 ? 9.511 13.650 -2.376 1.00 91.50 107 PRO A CA 1
ATOM 775 C C . PRO A 1 107 ? 8.871 12.304 -1.986 1.00 91.50 107 PRO A C 1
ATOM 777 O O . PRO A 1 107 ? 7.643 12.197 -1.955 1.00 91.50 107 PRO A O 1
ATOM 780 N N . PRO A 1 108 ? 9.658 11.281 -1.597 1.00 92.50 108 PRO A N 1
ATOM 781 C CA . PRO A 1 108 ? 9.119 9.995 -1.143 1.00 92.50 108 PRO A CA 1
ATOM 782 C C . PRO A 1 108 ? 8.128 10.106 0.021 1.00 92.50 108 PRO A C 1
ATOM 784 O O . PRO A 1 108 ? 7.203 9.301 0.117 1.00 92.50 108 PRO A O 1
ATOM 787 N N . ASP A 1 109 ? 8.302 11.105 0.887 1.00 93.94 109 ASP A N 1
ATOM 788 C CA . ASP A 1 109 ? 7.402 11.356 2.012 1.00 93.94 109 ASP A CA 1
ATOM 789 C C . ASP A 1 109 ? 6.018 11.839 1.545 1.00 93.94 109 ASP A C 1
ATOM 791 O O . ASP A 1 109 ? 5.014 11.439 2.125 1.00 93.94 109 ASP A O 1
ATOM 795 N N . GLU A 1 110 ? 5.923 12.604 0.451 1.00 93.88 110 GLU A N 1
ATOM 796 C CA . GLU A 1 110 ? 4.625 12.996 -0.123 1.00 93.88 110 GLU A CA 1
ATOM 797 C C . GLU A 1 110 ? 3.889 11.789 -0.714 1.00 93.88 110 GLU A C 1
ATOM 799 O O . GLU A 1 110 ? 2.686 11.622 -0.505 1.00 93.88 110 GLU A O 1
ATOM 804 N N . VAL A 1 111 ? 4.626 10.883 -1.371 1.00 93.81 111 VAL A N 1
ATOM 805 C CA . VAL A 1 111 ? 4.081 9.587 -1.808 1.00 93.81 111 VAL A CA 1
ATOM 806 C C . VAL A 1 111 ? 3.589 8.784 -0.602 1.00 93.81 111 VAL A C 1
ATOM 808 O O . VAL A 1 111 ? 2.509 8.197 -0.643 1.00 93.81 111 VAL A O 1
ATOM 811 N N . ALA A 1 112 ? 4.350 8.769 0.491 1.00 96.50 112 ALA A N 1
ATOM 812 C CA . ALA A 1 112 ? 3.990 8.040 1.699 1.00 96.50 112 ALA A CA 1
ATOM 813 C C . ALA A 1 112 ? 2.725 8.588 2.381 1.00 96.50 112 ALA A C 1
ATOM 815 O O . ALA A 1 112 ? 1.893 7.795 2.824 1.00 96.50 112 ALA A O 1
ATOM 816 N N . GLU A 1 113 ? 2.540 9.908 2.423 1.00 96.44 113 GLU A N 1
ATOM 817 C CA . GLU A 1 113 ? 1.327 10.541 2.958 1.00 96.44 113 GLU A CA 1
ATOM 818 C C . GLU A 1 113 ? 0.096 10.267 2.081 1.00 96.44 113 GLU A C 1
ATOM 820 O O . GLU A 1 113 ? -0.976 9.933 2.594 1.00 96.44 113 GLU A O 1
ATOM 825 N N . ALA A 1 114 ? 0.250 10.311 0.755 1.00 95.44 114 ALA A N 1
ATOM 826 C CA . ALA A 1 114 ? -0.800 9.917 -0.185 1.00 95.44 114 ALA A CA 1
ATOM 827 C C . ALA A 1 114 ? -1.227 8.453 0.015 1.00 95.44 114 ALA A C 1
ATOM 829 O O . ALA A 1 114 ? -2.420 8.142 0.094 1.00 95.44 114 ALA A O 1
ATOM 830 N N . VAL A 1 115 ? -0.253 7.550 0.165 1.00 96.62 115 VAL A N 1
ATOM 831 C CA . VAL A 1 115 ? -0.506 6.132 0.456 1.00 96.62 115 VAL A CA 1
ATOM 832 C C . VAL A 1 115 ? -1.167 5.962 1.824 1.00 96.62 115 VAL A C 1
ATOM 834 O O . VAL A 1 115 ? -2.116 5.191 1.938 1.00 96.62 115 VAL A O 1
ATOM 837 N N . LEU A 1 116 ? -0.732 6.694 2.856 1.00 97.38 116 LEU A N 1
ATOM 838 C CA . LEU A 1 116 ? -1.366 6.670 4.178 1.00 97.38 116 LEU A CA 1
ATOM 839 C C . LEU A 1 116 ? -2.831 7.108 4.108 1.00 97.38 116 LEU A C 1
ATOM 841 O O . LEU A 1 116 ? -3.687 6.474 4.729 1.00 97.38 116 LEU A O 1
ATOM 845 N N . PHE A 1 117 ? -3.128 8.179 3.371 1.00 96.31 117 PHE A N 1
ATOM 846 C CA . PHE A 1 117 ? -4.497 8.635 3.161 1.00 96.31 117 PHE A CA 1
ATOM 847 C C . PHE A 1 117 ? -5.346 7.530 2.526 1.00 96.31 117 PHE A C 1
ATOM 849 O O . PHE A 1 117 ? -6.332 7.110 3.137 1.00 96.31 117 PHE A O 1
ATOM 856 N N . LEU A 1 118 ? -4.920 6.997 1.377 1.00 95.50 118 LEU A N 1
ATOM 857 C CA . LEU A 1 118 ? -5.650 5.953 0.647 1.00 95.50 118 LEU A CA 1
ATOM 858 C C . LEU A 1 118 ? -5.784 4.641 1.437 1.00 95.50 118 LEU A C 1
ATOM 860 O O . LEU A 1 118 ? -6.798 3.957 1.322 1.00 95.50 118 LEU A O 1
ATOM 864 N N . ALA A 1 119 ? -4.794 4.300 2.263 1.00 95.25 119 ALA A N 1
ATOM 865 C CA . ALA A 1 119 ? -4.806 3.108 3.111 1.00 95.25 119 ALA A CA 1
ATOM 866 C C . ALA A 1 119 ? -5.732 3.239 4.332 1.00 95.25 119 ALA A C 1
ATOM 868 O O . ALA A 1 119 ? -6.096 2.235 4.945 1.00 95.25 119 ALA A O 1
ATOM 869 N N . SER A 1 120 ? -6.081 4.468 4.716 1.00 94.75 120 SER A N 1
ATOM 870 C CA . SER A 1 120 ? -6.864 4.743 5.919 1.00 94.75 120 SER A CA 1
ATOM 871 C C . SER A 1 120 ? -8.375 4.679 5.692 1.00 94.75 120 SER A C 1
ATOM 873 O O . SER A 1 120 ? -8.860 4.646 4.556 1.00 94.75 120 SER A O 1
ATOM 875 N N . ASP A 1 121 ? -9.123 4.691 6.796 1.00 90.81 121 ASP A N 1
ATOM 876 C CA . ASP A 1 121 ? -10.588 4.741 6.783 1.00 90.81 121 ASP A CA 1
ATOM 877 C C . ASP A 1 121 ? -11.126 6.088 6.258 1.00 90.81 121 ASP A C 1
ATOM 879 O O . ASP A 1 121 ? -12.248 6.146 5.763 1.00 90.81 121 ASP A O 1
ATOM 883 N N . ASP A 1 122 ? -10.317 7.156 6.258 1.00 92.75 122 ASP A N 1
ATOM 884 C CA . ASP A 1 122 ? -10.693 8.446 5.654 1.00 92.75 122 ASP A CA 1
ATOM 885 C C . ASP A 1 122 ? -10.961 8.316 4.146 1.00 92.75 122 ASP A C 1
ATOM 887 O O . ASP A 1 122 ? -11.744 9.073 3.577 1.00 92.75 122 ASP A O 1
ATOM 891 N N . ALA A 1 123 ? -10.320 7.339 3.500 1.00 91.38 123 ALA A N 1
ATOM 892 C CA . ALA A 1 123 ? -10.486 7.025 2.089 1.00 91.38 123 ALA A CA 1
ATOM 893 C C . ALA A 1 123 ? -11.340 5.763 1.875 1.00 91.38 123 ALA A C 1
ATOM 895 O O . ALA A 1 123 ? -11.240 5.129 0.823 1.00 91.38 123 ALA A O 1
ATOM 896 N N . PHE A 1 124 ? -12.144 5.346 2.865 1.00 86.81 124 PHE A N 1
ATOM 897 C CA . PHE A 1 124 ? -12.902 4.086 2.822 1.00 86.81 124 PHE A CA 1
ATOM 898 C C . PHE A 1 124 ? -13.768 3.948 1.563 1.00 86.81 124 PHE A C 1
ATOM 900 O O . PHE A 1 124 ? -13.860 2.865 0.992 1.00 86.81 124 PHE A O 1
ATOM 907 N N . THR A 1 125 ? -14.356 5.052 1.096 1.00 85.38 125 THR A N 1
ATOM 908 C CA . THR A 1 125 ? -15.209 5.096 -0.102 1.00 85.38 125 THR A CA 1
ATOM 909 C C . THR A 1 125 ? -14.463 5.480 -1.381 1.00 85.38 125 THR A C 1
ATOM 911 O O . THR A 1 125 ? -15.095 5.628 -2.424 1.00 85.38 125 THR A O 1
ATOM 914 N N . VAL A 1 126 ? -13.145 5.681 -1.315 1.00 87.50 126 VAL A N 1
ATOM 915 C CA . VAL A 1 126 ? -12.312 6.043 -2.468 1.00 87.50 126 VAL A CA 1
ATOM 916 C C . VAL A 1 126 ? -11.841 4.764 -3.151 1.00 87.50 126 VAL A C 1
ATOM 918 O O . VAL A 1 126 ? -11.130 3.948 -2.555 1.00 87.50 126 VAL A O 1
ATOM 921 N N . GLN A 1 127 ? -12.248 4.593 -4.403 1.00 84.31 127 GLN A N 1
ATOM 922 C CA . GLN A 1 127 ? -11.884 3.463 -5.245 1.00 84.31 127 GLN A CA 1
ATOM 923 C C . GLN A 1 127 ? -11.877 3.895 -6.709 1.00 84.31 127 GLN A C 1
ATOM 925 O O . GLN A 1 127 ? -12.752 4.645 -7.134 1.00 84.31 127 GLN A O 1
ATOM 930 N N . GLY A 1 128 ? -10.964 3.324 -7.495 1.00 79.56 128 GLY A N 1
ATOM 931 C CA . GLY A 1 128 ? -10.893 3.581 -8.928 1.00 79.56 128 GLY A CA 1
ATOM 932 C C . GLY A 1 128 ? -10.205 4.901 -9.252 1.00 79.56 128 GLY A C 1
ATOM 933 O O . GLY A 1 128 ? -10.225 5.326 -10.401 1.00 79.56 128 GLY A O 1
ATOM 934 N N . GLU A 1 129 ? -9.614 5.547 -8.249 1.00 84.56 129 GLU A N 1
ATOM 935 C CA . GLU A 1 129 ? -9.061 6.884 -8.390 1.00 84.56 129 GLU A CA 1
ATOM 936 C C . GLU A 1 129 ? -7.555 6.838 -8.638 1.00 84.56 129 GLU A C 1
ATOM 938 O O . GLU A 1 129 ? -6.825 6.005 -8.088 1.00 84.56 129 GLU A O 1
ATOM 943 N N . GLU A 1 130 ? -7.093 7.785 -9.450 1.00 85.56 130 GLU A N 1
ATOM 944 C CA . GLU A 1 130 ? -5.684 8.113 -9.622 1.00 85.56 130 GLU A CA 1
ATOM 945 C C . GLU A 1 130 ? -5.379 9.410 -8.866 1.00 85.56 130 GLU A C 1
ATOM 947 O O . GLU A 1 130 ? -5.882 10.482 -9.203 1.00 85.56 130 GLU A O 1
ATOM 952 N N . LEU A 1 131 ? -4.529 9.316 -7.845 1.00 88.56 131 LEU A N 1
ATOM 953 C CA . LEU A 1 131 ? -3.978 10.464 -7.146 1.00 88.56 131 LEU A CA 1
ATOM 954 C C . LEU A 1 131 ? -2.642 10.846 -7.784 1.00 88.56 131 LEU A C 1
ATOM 956 O O . LEU A 1 131 ? -1.630 10.166 -7.602 1.00 88.56 131 LEU A O 1
ATOM 960 N N . VAL A 1 132 ? -2.663 11.947 -8.529 1.00 87.38 132 VAL A N 1
ATOM 961 C CA . VAL A 1 132 ? -1.492 12.476 -9.227 1.00 87.38 132 VAL A CA 1
ATOM 962 C C . VAL A 1 132 ? -0.725 13.426 -8.312 1.00 87.38 132 VAL A C 1
ATOM 964 O O . VAL A 1 132 ? -1.201 14.512 -7.978 1.00 87.38 132 VAL A O 1
ATOM 967 N N . LEU A 1 133 ? 0.483 13.023 -7.939 1.00 86.94 133 LEU A N 1
ATOM 968 C CA . LEU A 1 133 ? 1.463 13.835 -7.233 1.00 86.94 133 LEU A CA 1
ATOM 969 C C . LEU A 1 133 ? 2.429 14.407 -8.267 1.00 86.94 133 LEU A C 1
ATOM 971 O O . LEU A 1 133 ? 3.375 13.756 -8.701 1.00 86.94 133 LEU A O 1
ATOM 975 N N . ASN A 1 134 ? 2.151 15.629 -8.697 1.00 73.81 134 ASN A N 1
ATOM 976 C CA . ASN A 1 134 ? 3.094 16.398 -9.489 1.00 73.81 134 ASN A CA 1
ATOM 977 C C . ASN A 1 134 ? 3.606 17.498 -8.580 1.00 73.81 134 ASN A C 1
ATOM 979 O O . ASN A 1 134 ? 2.791 18.252 -8.041 1.00 73.81 134 ASN A O 1
ATOM 983 N N . GLY A 1 135 ? 4.925 17.594 -8.425 1.00 62.03 135 GLY A N 1
ATOM 984 C CA . GLY A 1 135 ? 5.598 18.601 -7.605 1.00 62.03 135 GLY A CA 1
ATOM 985 C C . GLY A 1 135 ? 5.477 20.010 -8.185 1.00 62.03 135 GLY A C 1
ATOM 986 O O . GLY A 1 135 ? 6.459 20.749 -8.209 1.00 62.03 135 GLY A O 1
ATOM 987 N N . LEU A 1 136 ? 4.297 20.384 -8.699 1.00 53.72 136 LEU A N 1
ATOM 988 C CA . LEU A 1 136 ? 3.950 21.746 -9.037 1.00 53.72 136 LEU A CA 1
ATOM 989 C C . LEU A 1 136 ? 4.234 22.574 -7.784 1.00 53.72 136 LEU A C 1
ATOM 991 O O . LEU A 1 136 ? 3.420 22.646 -6.863 1.00 53.72 136 LEU A O 1
ATOM 995 N N . ALA A 1 137 ? 5.388 23.249 -7.787 1.00 45.38 137 ALA A N 1
ATOM 996 C CA . ALA A 1 137 ? 5.456 24.607 -7.296 1.00 45.38 137 ALA A CA 1
ATOM 997 C C . ALA A 1 137 ? 4.183 25.249 -7.831 1.00 45.38 137 ALA A C 1
ATOM 999 O O . ALA A 1 137 ? 4.036 25.370 -9.051 1.00 45.38 137 ALA A O 1
ATOM 1000 N N . LEU A 1 138 ? 3.213 25.464 -6.935 1.00 38.00 138 LEU A N 1
ATOM 1001 C CA . LEU A 1 138 ? 1.942 26.090 -7.257 1.00 38.00 138 LEU A CA 1
ATOM 1002 C C . LEU A 1 138 ? 2.271 27.207 -8.233 1.00 38.00 138 LEU A C 1
ATOM 1004 O O . LEU A 1 138 ? 3.109 28.047 -7.903 1.00 38.00 138 LEU A O 1
ATOM 1008 N N . ALA A 1 139 ? 1.726 27.136 -9.448 1.00 34.50 139 ALA A N 1
ATOM 1009 C CA . ALA A 1 139 ? 1.880 28.210 -10.407 1.00 34.50 139 ALA A CA 1
ATOM 1010 C C . ALA A 1 139 ? 1.461 29.497 -9.685 1.00 34.50 139 ALA A C 1
ATOM 1012 O O . ALA A 1 139 ? 0.284 29.677 -9.372 1.00 34.50 139 ALA A O 1
ATOM 1013 N N . SER A 1 140 ? 2.456 30.300 -9.314 1.00 38.62 140 SER A N 1
ATOM 1014 C CA . SER A 1 140 ? 2.295 31.647 -8.788 1.00 38.62 140 SER A CA 1
ATOM 1015 C C . SER A 1 140 ? 2.140 32.600 -9.953 1.00 38.62 140 SER A C 1
ATOM 1017 O O . SER A 1 140 ? 2.993 32.489 -10.867 1.00 38.62 140 SER A O 1
#

Organism: NCBI:txid103725

InterPro domains:
  IPR036291 NAD(P)-binding domain superfamily [SSF51735] (1-135)

Secondary structure (DSSP, 8-state):
-TTTT-EEEEE-STTHHHHHHHHHHTT-EEEEES-HHHHHHHHHHHHTSEEEEEEE--TTHHHHHGGGEEEEEEEEEEEETTSPPPTTTT--TTSEEEEEEE-TTS-HHHHHHHHHHHHSGGGTT--S-EEEE-------

Sequence (140 aa):
MKLAGKTALVAESGSAAAVATVLRRAGARVETTDDIEAALAEAAARFGGLDIVFAPAHAHTVHAALPHLRDNGAVILYGRASAHPPTGLLEPRWLRVNYVTADASTPPDEVAEAVLFLASDDAFTVQGEELVLNGLALAS

pLDDT: mean 85.73, std 14.81, range [34.5, 98.56]

Foldseek 3Di:
DQQALAEEEFEDDPLRVLLQVLNVVNHYHYDYYPDQLVVLVVSLVVSVAHQEYEEAQDPCNLVSNVVRHDQLHAYEHEDAPVDDRDQPSQPDPRYAYEYEHEDPPFDSNNVNVVRSCSSGPVCSVPGPYYHYHYPPPPPD

Radius of gyration: 13.93 Å; chains: 1; bounding box: 28×48×33 Å